Protein AF-A0A347U7N9-F1 (afdb_monomer)

pLDDT: mean 75.61, std 19.51, range [36.72, 96.56]

InterPro domains:
  IPR010744 Bacteriophage CI repressor, N-terminal [PF07022] (9-44)
  IPR010982 Lambda repressor-like, DNA-binding domain superfamily [G3DSA:1.10.260.40] (3-57)

Foldseek 3Di:
DDLVLVVLVVLQCVVVVHDDLCVSCVVLVHDSVVSVVCRVVSVPVVSLVSCVVVVNNCVSPPPPPPPDDPPPPPPPPDDDDDPDDPVNVVVVVVVVVVVVVVVVVVVVPDDPVVSVVVVVVCVVCVVVVNCVVVVVVVVVVVVPD

Organism: NCBI:txid913109

Sequence (145 aa):
MQNEAIFLIEKLLNYYNLTSLQKLAEKLNIKQSSLSSWKSRNSVNAIKKKCRELGIYDEIFVIND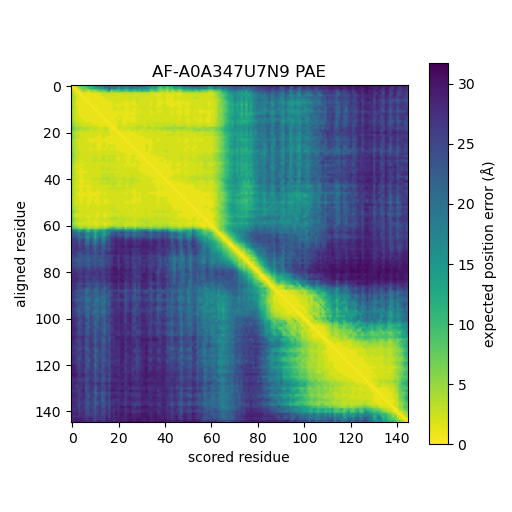FTSSPEYNYDYDYDLESPPSIYDEAQKKLVKQITKRRTIEEILKMDETIVISFVQVYKKLEEENNLIKLYEALGKLKYNS

Solvent-accessible surface area (backbone atoms only — not comparable to full-atom values): 8799 Å² total; per-residue (Å²): 132,86,58,58,26,50,56,53,51,51,51,50,26,59,75,71,73,47,94,47,65,60,61,47,17,60,74,70,73,49,56,50,68,54,56,54,49,29,45,76,65,44,36,46,67,63,52,53,52,51,28,51,79,69,71,44,37,54,73,75,70,53,70,76,54,86,83,54,77,90,69,82,79,81,82,71,86,87,84,74,98,64,79,85,49,78,62,56,60,52,48,53,55,48,50,56,50,51,53,55,50,51,57,50,56,57,58,71,71,48,61,66,68,60,53,53,54,49,52,53,54,50,52,55,27,55,78,67,74,42,53,66,61,54,53,55,56,56,56,55,62,73,72,78,115

Secondary structure (DSSP, 8-state):
---HHHHHHHHHHHHTT-S-HHHHHHHTTS-HHHHHHHHHTT-HHHHHHHHHHTT-HHHHHTTT-SSS-----------------HHHHHHHHHHHHHHHHHHHHHHHTS-HHHHHHHHHHHHHHHHTT-HHHHHHHHHHHTT--

Structure (mmCIF, N/CA/C/O backbone):
data_AF-A0A347U7N9-F1
#
_entry.id   AF-A0A347U7N9-F1
#
loop_
_atom_site.group_PDB
_atom_site.id
_atom_site.type_symbol
_atom_site.label_atom_id
_atom_site.label_alt_id
_atom_site.label_comp_id
_atom_site.label_asym_id
_atom_site.label_entity_id
_atom_site.label_seq_id
_atom_site.pdbx_PDB_ins_code
_atom_site.Cartn_x
_atom_site.Cartn_y
_atom_site.Cartn_z
_atom_site.occupancy
_atom_site.B_iso_or_equiv
_atom_site.auth_seq_id
_atom_site.auth_comp_id
_atom_site.auth_asym_id
_atom_site.auth_atom_id
_atom_site.pdbx_PDB_model_num
ATOM 1 N N . MET A 1 1 ? 23.756 -1.451 5.488 1.00 50.47 1 MET A N 1
ATOM 2 C CA . MET A 1 1 ? 22.683 -0.615 4.908 1.00 50.47 1 MET A CA 1
ATOM 3 C C . MET A 1 1 ? 21.859 -1.482 3.979 1.00 50.47 1 MET A C 1
ATOM 5 O O . MET A 1 1 ? 22.433 -2.076 3.074 1.00 50.47 1 MET A O 1
ATOM 9 N N . GLN A 1 2 ? 20.558 -1.614 4.230 1.00 60.34 2 GLN A N 1
ATOM 10 C CA . GLN A 1 2 ? 19.643 -2.254 3.283 1.00 60.34 2 GLN A CA 1
ATOM 11 C C . GLN A 1 2 ? 19.538 -1.372 2.033 1.00 60.34 2 GLN A C 1
ATOM 13 O O . GLN A 1 2 ? 19.414 -0.156 2.138 1.00 60.34 2 GLN A O 1
ATOM 18 N N . ASN A 1 3 ? 19.655 -1.977 0.853 1.00 85.44 3 ASN A N 1
ATOM 19 C CA . ASN A 1 3 ? 19.540 -1.267 -0.415 1.00 85.44 3 ASN A CA 1
ATOM 20 C C . ASN A 1 3 ? 18.056 -1.180 -0.790 1.00 85.44 3 ASN A C 1
ATOM 22 O O . ASN A 1 3 ? 17.493 -2.104 -1.378 1.00 85.44 3 ASN A O 1
ATOM 26 N N . GLU A 1 4 ? 17.425 -0.085 -0.380 1.00 89.69 4 GLU A N 1
ATOM 27 C CA . GLU A 1 4 ? 16.000 0.191 -0.564 1.00 89.69 4 GLU A CA 1
ATOM 28 C C . GLU A 1 4 ? 15.578 0.152 -2.040 1.00 89.69 4 GLU A C 1
ATOM 30 O O . GLU A 1 4 ? 14.500 -0.340 -2.368 1.00 89.69 4 GLU A O 1
ATOM 35 N N . ALA A 1 5 ? 16.453 0.557 -2.963 1.00 91.56 5 ALA A N 1
ATOM 36 C CA . ALA A 1 5 ? 16.180 0.461 -4.392 1.00 91.56 5 ALA A CA 1
ATOM 37 C C . ALA A 1 5 ? 15.955 -0.989 -4.857 1.00 91.56 5 ALA A C 1
ATOM 39 O O . ALA A 1 5 ? 15.150 -1.208 -5.760 1.00 91.56 5 ALA A O 1
ATOM 40 N N . ILE A 1 6 ? 16.613 -1.986 -4.244 1.00 93.00 6 ILE A N 1
ATOM 41 C CA . ILE A 1 6 ? 16.351 -3.409 -4.537 1.00 93.00 6 ILE A CA 1
ATOM 42 C C . ILE A 1 6 ? 14.912 -3.756 -4.175 1.00 93.00 6 ILE A C 1
ATOM 44 O O . ILE A 1 6 ? 14.182 -4.278 -5.015 1.00 93.00 6 ILE A O 1
ATOM 48 N N . PHE A 1 7 ? 14.504 -3.405 -2.956 1.00 91.44 7 PHE A N 1
ATOM 49 C CA . PHE A 1 7 ? 13.162 -3.671 -2.451 1.00 91.44 7 PHE A CA 1
ATOM 50 C C . PHE A 1 7 ? 12.086 -2.998 -3.314 1.00 91.44 7 PHE A C 1
ATOM 52 O O . PHE A 1 7 ? 11.094 -3.622 -3.686 1.00 91.44 7 PHE A O 1
ATOM 59 N N . LEU A 1 8 ? 12.297 -1.740 -3.707 1.00 93.25 8 LEU A N 1
ATOM 60 C CA . LEU A 1 8 ? 11.357 -1.022 -4.569 1.00 93.25 8 LEU A CA 1
ATOM 61 C C . LEU A 1 8 ? 11.266 -1.628 -5.975 1.00 93.25 8 LEU A C 1
ATOM 63 O O . LEU A 1 8 ? 10.180 -1.692 -6.550 1.00 93.25 8 LEU A O 1
ATOM 67 N N . ILE A 1 9 ? 12.381 -2.112 -6.527 1.00 93.81 9 ILE A N 1
ATOM 68 C CA . ILE A 1 9 ? 12.387 -2.823 -7.810 1.00 93.81 9 ILE A CA 1
ATOM 69 C C . ILE A 1 9 ? 11.630 -4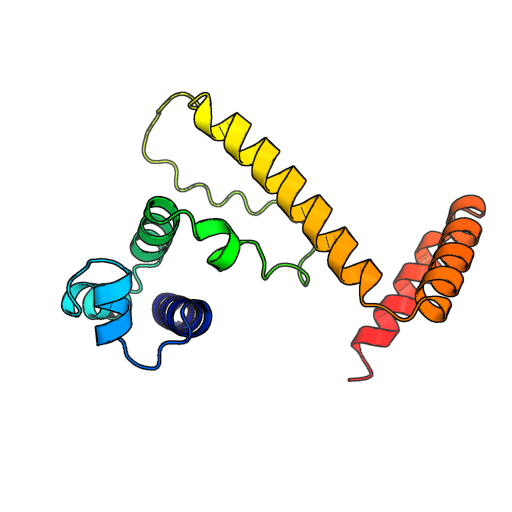.156 -7.703 1.00 93.81 9 ILE A C 1
ATOM 71 O O . ILE A 1 9 ? 10.860 -4.484 -8.603 1.00 93.81 9 ILE A O 1
ATOM 75 N N . GLU A 1 10 ? 11.791 -4.906 -6.612 1.00 92.00 10 GLU A N 1
ATOM 76 C CA . GLU A 1 10 ? 11.020 -6.132 -6.349 1.00 92.00 10 GLU A CA 1
ATOM 77 C C . GLU A 1 10 ? 9.524 -5.840 -6.198 1.00 92.00 10 GLU A C 1
ATOM 79 O O . GLU A 1 10 ? 8.687 -6.531 -6.778 1.00 92.00 10 GLU A O 1
ATOM 84 N N . LYS A 1 11 ? 9.173 -4.755 -5.502 1.00 91.44 11 LYS A N 1
ATOM 85 C CA . LYS A 1 11 ? 7.789 -4.290 -5.382 1.00 91.44 11 LYS A CA 1
ATOM 86 C C . LYS A 1 11 ? 7.175 -3.961 -6.745 1.00 91.44 11 LYS A C 1
ATOM 88 O O . LYS A 1 11 ? 6.036 -4.338 -7.008 1.00 91.44 11 LYS A O 1
ATOM 93 N N . LEU A 1 12 ? 7.937 -3.321 -7.633 1.00 93.75 12 LEU A N 1
ATOM 94 C CA . LEU A 1 12 ? 7.516 -3.038 -9.008 1.00 93.75 12 LEU A CA 1
ATOM 95 C C . LEU A 1 12 ? 7.369 -4.303 -9.862 1.00 93.75 12 LEU A C 1
ATOM 97 O O . LEU A 1 12 ? 6.426 -4.399 -10.646 1.00 93.75 12 LEU A O 1
ATOM 101 N N . LEU A 1 13 ? 8.273 -5.277 -9.710 1.00 91.06 13 LEU A N 1
ATOM 102 C CA . LEU A 1 13 ? 8.146 -6.586 -10.357 1.00 91.06 13 LEU A CA 1
ATOM 103 C C . LEU A 1 13 ? 6.840 -7.266 -9.941 1.00 91.06 13 LEU A C 1
ATOM 105 O O . LEU A 1 13 ? 6.080 -7.687 -10.808 1.00 91.06 13 LEU A O 1
ATOM 109 N N . ASN A 1 14 ? 6.539 -7.289 -8.643 1.00 90.31 14 ASN A N 1
ATOM 110 C CA . ASN A 1 14 ?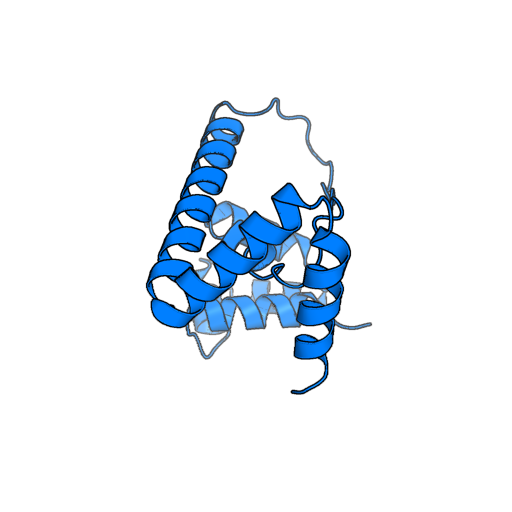 5.306 -7.874 -8.120 1.00 90.31 14 ASN A CA 1
ATOM 111 C C . ASN A 1 14 ? 4.058 -7.121 -8.601 1.00 90.31 14 ASN A C 1
ATOM 113 O O . ASN A 1 14 ? 3.105 -7.751 -9.050 1.00 90.31 14 ASN A O 1
ATOM 117 N N . TYR A 1 15 ? 4.075 -5.783 -8.578 1.00 90.81 15 TYR A N 1
ATOM 118 C CA . TYR A 1 15 ? 2.960 -4.951 -9.044 1.00 90.81 15 TYR A CA 1
ATOM 119 C C . TYR A 1 15 ? 2.581 -5.239 -10.504 1.00 90.81 15 TYR A C 1
ATOM 121 O O . TYR A 1 15 ? 1.403 -5.347 -10.837 1.00 90.81 15 TYR A O 1
ATOM 129 N N . TYR A 1 16 ? 3.577 -5.411 -11.376 1.00 89.69 16 TYR A N 1
ATOM 130 C CA . TYR A 1 16 ? 3.352 -5.749 -12.783 1.00 89.69 16 TYR A CA 1
ATOM 131 C C . TYR A 1 16 ? 3.297 -7.258 -13.065 1.00 89.69 16 TYR A C 1
ATOM 133 O O . TYR A 1 16 ? 3.157 -7.648 -14.226 1.00 89.69 16 TYR A O 1
ATOM 141 N N . ASN A 1 17 ? 3.411 -8.096 -12.033 1.00 90.69 17 ASN A N 1
ATOM 142 C CA . ASN A 1 17 ? 3.482 -9.553 -12.125 1.00 90.69 17 ASN A CA 1
ATOM 143 C C . ASN A 1 17 ? 4.582 -10.049 -13.091 1.00 90.69 17 ASN A C 1
ATOM 145 O O . ASN A 1 17 ? 4.367 -10.899 -13.958 1.00 90.69 17 ASN A O 1
ATOM 149 N N . LEU A 1 18 ? 5.774 -9.458 -12.979 1.00 91.62 18 LEU A N 1
ATOM 150 C CA . LEU A 1 18 ? 6.930 -9.713 -13.832 1.00 91.62 18 LEU A CA 1
ATOM 151 C C . LEU A 1 18 ? 8.008 -10.492 -13.080 1.00 91.62 18 LEU A C 1
ATOM 153 O O . LEU A 1 18 ? 8.298 -10.232 -11.920 1.00 91.62 18 LEU A O 1
ATOM 157 N N . THR A 1 19 ? 8.687 -11.388 -13.790 1.00 90.12 19 THR A N 1
ATOM 158 C CA . THR A 1 19 ? 9.750 -12.236 -13.226 1.00 90.12 19 THR A CA 1
ATOM 159 C C . THR A 1 19 ? 11.164 -11.801 -13.619 1.00 90.12 19 THR A C 1
ATOM 161 O O . THR A 1 19 ? 12.134 -12.447 -13.236 1.00 90.12 19 THR A O 1
ATOM 164 N N . SER A 1 20 ? 11.320 -10.728 -14.406 1.00 93.12 20 SER A N 1
ATOM 165 C CA . SER A 1 20 ? 12.638 -10.297 -14.894 1.00 93.12 20 SER A CA 1
ATOM 166 C C . SER A 1 20 ? 12.780 -8.781 -15.003 1.00 93.12 20 SER A C 1
ATOM 168 O O . SER A 1 20 ? 11.845 -8.074 -15.387 1.00 93.12 20 SER A O 1
ATOM 170 N N . LEU A 1 21 ? 13.996 -8.292 -14.738 1.00 91.94 21 LEU A N 1
ATOM 171 C CA . LEU A 1 21 ? 14.348 -6.872 -14.853 1.00 91.94 21 LEU A CA 1
ATOM 172 C C . LEU A 1 21 ? 14.266 -6.346 -16.286 1.00 91.94 21 LEU A C 1
ATOM 174 O O . LEU A 1 21 ? 14.007 -5.164 -16.478 1.00 91.94 21 LEU A O 1
ATOM 178 N N . GLN A 1 22 ? 14.475 -7.201 -17.286 1.00 94.81 22 GLN A N 1
ATOM 179 C CA . GLN A 1 22 ? 14.339 -6.807 -18.685 1.00 94.81 22 GLN A CA 1
ATOM 180 C C . GLN A 1 22 ? 12.894 -6.406 -18.997 1.00 94.81 22 GLN A C 1
ATOM 182 O O . GLN A 1 22 ? 12.656 -5.288 -19.446 1.00 94.81 22 GLN A O 1
ATOM 187 N N . LYS A 1 23 ? 11.926 -7.266 -18.652 1.00 95.00 23 LYS A N 1
ATOM 188 C CA . LYS A 1 23 ? 10.499 -6.961 -18.826 1.00 95.00 23 LYS A CA 1
ATOM 189 C C . LYS A 1 23 ? 10.073 -5.735 -18.021 1.00 95.00 23 LYS A C 1
ATOM 191 O O . LYS A 1 23 ? 9.239 -4.961 -18.477 1.00 95.00 23 LYS A O 1
ATOM 196 N N . LEU A 1 24 ? 10.649 -5.537 -16.832 1.00 96.56 24 LEU A N 1
ATOM 197 C CA . LEU A 1 24 ? 10.382 -4.331 -16.050 1.00 96.56 24 LEU A CA 1
ATOM 198 C C . LEU A 1 24 ? 10.920 -3.078 -16.750 1.00 96.56 24 LEU A C 1
ATOM 200 O O . LEU A 1 24 ? 10.214 -2.081 -16.823 1.00 96.56 24 LEU A O 1
ATOM 204 N N . ALA A 1 25 ? 12.137 -3.120 -17.292 1.00 96.38 25 ALA A N 1
ATOM 205 C CA . ALA A 1 25 ? 12.709 -1.997 -18.031 1.00 96.38 25 ALA A CA 1
ATOM 206 C C . ALA A 1 25 ? 11.851 -1.630 -19.252 1.00 96.38 25 ALA A C 1
ATOM 208 O O . ALA A 1 25 ? 11.560 -0.453 -19.459 1.00 96.38 25 ALA A O 1
ATOM 209 N N . GLU A 1 26 ? 11.374 -2.634 -19.993 1.00 95.56 26 GLU A N 1
ATOM 210 C CA . GLU A 1 26 ? 10.424 -2.459 -21.097 1.00 95.56 26 GLU A CA 1
ATOM 211 C C . GLU A 1 26 ? 9.118 -1.814 -20.610 1.00 95.56 26 GLU A C 1
ATOM 213 O O . GLU A 1 26 ? 8.671 -0.819 -21.177 1.00 95.56 26 GLU A O 1
ATOM 218 N N . LYS A 1 27 ? 8.543 -2.315 -19.506 1.00 95.06 27 LYS A N 1
ATOM 219 C CA . LYS A 1 27 ? 7.302 -1.782 -18.924 1.00 95.06 27 LYS A CA 1
ATOM 220 C C . LYS A 1 27 ? 7.438 -0.331 -18.456 1.00 95.06 27 LYS A C 1
ATOM 222 O O . LYS A 1 27 ? 6.502 0.447 -18.608 1.00 95.06 27 LYS A O 1
ATOM 227 N N . LEU A 1 28 ? 8.596 0.030 -17.906 1.00 94.94 28 LEU A N 1
ATOM 228 C CA . LEU A 1 28 ? 8.917 1.391 -17.470 1.00 94.94 28 LEU A CA 1
ATOM 229 C C . LEU A 1 28 ? 9.404 2.287 -18.623 1.00 94.94 28 LEU A C 1
ATOM 231 O O . LEU A 1 28 ? 9.656 3.470 -18.396 1.00 94.94 28 LEU A O 1
ATOM 235 N N . ASN A 1 29 ? 9.546 1.750 -19.838 1.00 95.69 29 ASN A N 1
ATOM 236 C CA . ASN A 1 29 ? 10.116 2.430 -21.000 1.00 95.69 29 ASN A CA 1
ATOM 237 C C . ASN A 1 29 ? 11.500 3.056 -20.716 1.00 95.69 29 ASN A C 1
ATOM 239 O O . ASN A 1 29 ? 11.741 4.241 -20.953 1.00 95.69 29 ASN A O 1
ATOM 243 N N . ILE A 1 30 ? 12.407 2.262 -20.144 1.00 95.44 30 ILE A N 1
ATOM 244 C CA . ILE A 1 30 ? 13.801 2.633 -19.855 1.00 95.44 30 ILE A CA 1
ATOM 245 C C . ILE A 1 30 ? 14.755 1.518 -20.288 1.00 95.44 30 ILE A C 1
ATOM 247 O O . ILE A 1 30 ? 14.354 0.393 -20.570 1.00 95.44 30 ILE A O 1
ATOM 251 N N . LYS A 1 31 ? 16.059 1.806 -20.301 1.00 96.06 31 LYS A N 1
ATOM 252 C CA . LYS A 1 31 ? 17.080 0.777 -20.537 1.00 96.06 31 LYS A CA 1
ATOM 253 C C . LYS A 1 31 ? 17.261 -0.081 -19.283 1.00 96.06 31 LYS A C 1
ATOM 255 O O . LYS A 1 31 ? 17.277 0.441 -18.171 1.00 96.06 31 LYS A O 1
ATOM 260 N N . GLN A 1 32 ? 17.512 -1.382 -19.447 1.00 95.38 32 GLN A N 1
ATOM 261 C CA . GLN A 1 32 ? 17.836 -2.274 -18.320 1.00 95.38 32 GLN A CA 1
ATOM 262 C C . GLN A 1 32 ? 19.064 -1.784 -17.531 1.00 95.38 32 GLN A C 1
ATOM 264 O O . GLN A 1 32 ? 19.103 -1.892 -16.307 1.00 95.38 32 GLN A O 1
ATOM 269 N N . SER A 1 33 ? 20.040 -1.174 -18.211 1.00 94.81 33 SER A N 1
ATOM 270 C CA . SER A 1 33 ? 21.204 -0.560 -17.565 1.00 94.81 33 SER A CA 1
ATOM 271 C C . SER A 1 33 ? 20.831 0.569 -16.597 1.00 94.81 33 SER A C 1
ATOM 273 O O . SER A 1 33 ? 21.522 0.754 -15.596 1.00 94.81 33 SER A O 1
ATOM 275 N N . SER A 1 34 ? 19.720 1.278 -16.830 1.00 95.38 34 SER A N 1
ATOM 276 C CA . SER A 1 34 ? 19.186 2.274 -15.897 1.00 95.38 34 SER A CA 1
ATOM 277 C C . SER A 1 34 ? 18.706 1.621 -14.599 1.00 95.38 34 SER A C 1
ATOM 279 O O . SER A 1 34 ? 19.084 2.091 -13.530 1.00 95.38 34 SER A O 1
ATOM 281 N N . LEU A 1 35 ? 17.978 0.496 -14.671 1.00 93.88 35 LEU A N 1
ATOM 282 C CA . LEU A 1 35 ? 17.588 -0.276 -13.478 1.00 93.88 35 LEU A CA 1
ATOM 283 C C . LEU A 1 35 ? 18.810 -0.781 -12.707 1.00 93.88 35 LEU A C 1
ATOM 285 O O . LEU A 1 35 ? 18.865 -0.643 -11.486 1.00 93.88 35 LEU A O 1
ATOM 289 N N . SER A 1 36 ? 19.815 -1.316 -13.407 1.00 93.25 36 SER A N 1
ATOM 290 C CA . SER A 1 36 ? 21.064 -1.752 -12.771 1.00 93.25 36 SER A CA 1
ATOM 291 C C . SER A 1 36 ? 21.789 -0.596 -12.078 1.00 93.25 36 SER A C 1
ATOM 293 O O . SER A 1 36 ? 22.309 -0.777 -10.979 1.00 93.25 36 SER A O 1
ATOM 295 N N . SER A 1 37 ? 21.785 0.599 -12.678 1.00 95.06 37 SER A N 1
ATOM 296 C CA . SER A 1 37 ? 22.368 1.799 -12.071 1.00 95.06 37 SER A CA 1
ATOM 297 C C . SER A 1 37 ? 21.584 2.280 -10.851 1.00 95.06 37 SER A C 1
ATOM 299 O O . SER A 1 37 ? 22.199 2.692 -9.871 1.00 95.06 37 SER A O 1
ATOM 301 N N . TRP A 1 38 ? 20.248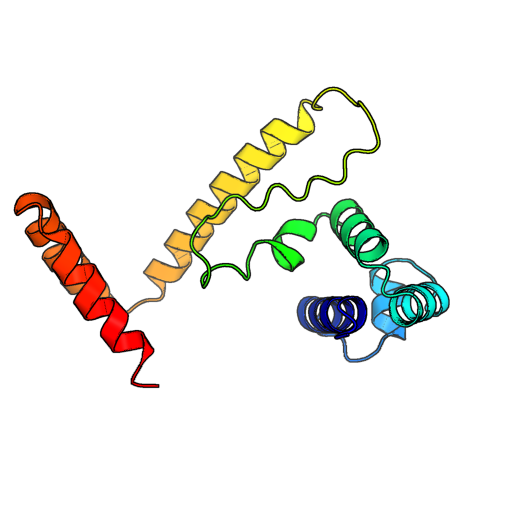 2.250 -10.883 1.00 95.81 38 TRP A N 1
ATOM 302 C CA . TRP A 1 38 ? 19.438 2.614 -9.716 1.00 95.81 38 TRP A CA 1
ATOM 303 C C . TRP A 1 38 ? 19.670 1.644 -8.564 1.00 95.81 38 TRP A C 1
ATOM 305 O O . TRP A 1 38 ? 19.814 2.073 -7.423 1.00 95.81 38 TRP A O 1
ATOM 315 N N . LYS A 1 39 ? 19.793 0.350 -8.879 1.00 92.81 39 LYS A N 1
ATOM 316 C CA . LYS A 1 39 ? 20.112 -0.695 -7.910 1.00 92.81 39 LYS A CA 1
ATOM 317 C C . LYS A 1 39 ? 21.488 -0.477 -7.280 1.00 92.81 39 LYS A C 1
ATOM 319 O O . LYS A 1 39 ? 21.605 -0.482 -6.062 1.00 92.81 39 LYS A O 1
ATOM 324 N N . SER A 1 40 ? 22.534 -0.264 -8.080 1.00 92.06 40 SER A N 1
ATOM 325 C CA . SER A 1 40 ? 23.901 -0.123 -7.556 1.00 92.06 40 SER A CA 1
ATOM 326 C C . SER A 1 40 ? 24.108 1.157 -6.746 1.00 92.06 40 SER A C 1
ATOM 328 O O . SER A 1 40 ? 24.870 1.147 -5.784 1.00 92.06 40 SER A O 1
ATOM 330 N N . ARG A 1 41 ? 23.408 2.240 -7.102 1.00 93.31 41 ARG A N 1
ATOM 331 C CA . ARG A 1 41 ? 23.514 3.553 -6.443 1.00 93.31 41 ARG A CA 1
ATOM 332 C C . ARG A 1 41 ? 22.437 3.810 -5.389 1.00 93.31 41 ARG A C 1
ATOM 334 O O . ARG A 1 41 ? 22.347 4.931 -4.903 1.00 93.31 41 ARG A O 1
ATOM 341 N N . ASN A 1 42 ? 21.596 2.820 -5.084 1.00 91.69 42 ASN A N 1
ATOM 342 C CA . ASN A 1 42 ? 20.429 2.970 -4.212 1.00 91.69 42 ASN A CA 1
ATOM 343 C C . ASN A 1 42 ? 19.564 4.205 -4.572 1.00 91.69 42 ASN A C 1
ATOM 345 O O . ASN A 1 42 ? 19.187 4.995 -3.712 1.00 91.69 42 ASN A O 1
ATOM 349 N N . SER A 1 43 ? 19.299 4.427 -5.866 1.00 92.56 43 SER A N 1
ATOM 350 C CA . SER A 1 43 ? 18.634 5.640 -6.374 1.00 92.56 43 SER A CA 1
ATOM 351 C C . SER A 1 43 ? 17.116 5.615 -6.172 1.00 92.56 43 SER A C 1
ATOM 353 O O . SER A 1 43 ? 16.348 5.586 -7.135 1.00 92.56 43 SER A O 1
ATOM 355 N N . VAL A 1 44 ? 16.678 5.660 -4.915 1.00 91.00 44 VAL A N 1
ATOM 356 C CA . VAL A 1 44 ? 15.261 5.664 -4.516 1.00 91.00 44 VAL A CA 1
ATOM 357 C C . VAL A 1 44 ? 14.482 6.791 -5.202 1.00 91.00 44 VAL A C 1
ATOM 359 O O . VAL A 1 44 ? 13.416 6.546 -5.767 1.00 91.00 44 VAL A O 1
ATOM 362 N N . ASN A 1 45 ? 15.041 8.003 -5.258 1.00 90.12 45 ASN A N 1
ATOM 363 C CA . ASN A 1 45 ? 14.362 9.159 -5.858 1.00 90.12 45 ASN A CA 1
ATOM 364 C C . ASN A 1 45 ? 14.120 8.989 -7.364 1.00 90.12 45 ASN A C 1
ATOM 366 O O . ASN A 1 45 ? 13.077 9.401 -7.872 1.00 90.12 45 ASN A O 1
ATOM 370 N N . ALA A 1 46 ? 15.023 8.312 -8.081 1.00 92.56 46 ALA A N 1
ATOM 371 C CA . ALA A 1 46 ? 14.822 8.014 -9.498 1.00 92.56 46 ALA A CA 1
ATOM 372 C C . ALA A 1 46 ? 13.644 7.048 -9.711 1.00 92.56 46 ALA A C 1
ATOM 374 O O . ALA A 1 46 ? 12.848 7.238 -10.632 1.00 92.56 46 ALA A O 1
ATOM 375 N N . ILE A 1 47 ? 13.492 6.061 -8.821 1.00 94.44 47 ILE A N 1
ATOM 376 C CA . ILE A 1 47 ? 12.366 5.122 -8.838 1.00 94.44 47 ILE A CA 1
ATOM 377 C C . ILE A 1 47 ? 11.062 5.852 -8.493 1.00 94.44 47 ILE A C 1
ATOM 379 O O . ILE A 1 47 ? 10.102 5.768 -9.256 1.00 94.44 47 ILE A O 1
ATOM 383 N N . LYS A 1 48 ? 11.042 6.632 -7.401 1.00 91.75 48 LYS A N 1
ATOM 384 C CA . LYS A 1 48 ? 9.894 7.461 -6.990 1.00 91.75 48 LYS A CA 1
ATOM 385 C C . LYS A 1 48 ? 9.423 8.361 -8.138 1.00 91.75 48 LYS A C 1
ATOM 387 O O . LYS A 1 48 ? 8.239 8.357 -8.475 1.00 91.75 48 LYS A O 1
ATOM 392 N N . LYS A 1 49 ? 10.347 9.083 -8.781 1.00 91.44 49 LYS A N 1
ATOM 393 C CA . LYS A 1 49 ? 10.052 9.940 -9.938 1.00 91.44 49 LYS A CA 1
ATOM 394 C C . LYS A 1 49 ? 9.440 9.139 -11.084 1.00 91.44 49 LYS A C 1
ATOM 396 O O . LYS A 1 49 ? 8.413 9.545 -11.620 1.00 91.44 49 LYS A O 1
ATOM 401 N N . LYS A 1 50 ? 10.009 7.974 -11.412 1.00 92.75 50 LYS A N 1
ATOM 402 C CA . LYS A 1 50 ? 9.475 7.140 -12.491 1.00 92.75 50 LYS A CA 1
ATOM 403 C C . LYS A 1 50 ? 8.063 6.632 -12.197 1.00 92.75 50 LYS A C 1
ATOM 405 O O . LYS A 1 50 ? 7.220 6.630 -13.088 1.00 92.75 50 LYS A O 1
ATOM 410 N N . CYS A 1 51 ? 7.778 6.260 -10.951 1.00 91.69 51 CYS A N 1
ATOM 411 C CA . CYS A 1 51 ? 6.431 5.873 -10.533 1.00 91.69 51 CYS A CA 1
ATOM 412 C C . CYS A 1 51 ? 5.429 7.033 -10.638 1.00 91.69 51 CYS A C 1
ATOM 414 O O . CYS A 1 51 ? 4.290 6.799 -11.034 1.00 91.69 51 CYS A O 1
ATOM 416 N N . ARG A 1 52 ? 5.845 8.277 -10.347 1.00 89.12 52 ARG A N 1
ATOM 417 C CA . ARG A 1 52 ? 5.005 9.477 -10.541 1.00 89.12 52 ARG A CA 1
ATOM 418 C C . ARG A 1 52 ? 4.700 9.729 -12.015 1.00 89.12 52 ARG A C 1
ATOM 420 O O . ARG A 1 52 ? 3.545 9.946 -12.353 1.00 89.12 52 ARG A O 1
ATOM 427 N N . GLU A 1 53 ? 5.706 9.640 -12.888 1.00 87.81 53 GLU A N 1
ATOM 428 C CA . GLU A 1 53 ? 5.527 9.779 -14.346 1.00 87.81 53 GLU A CA 1
ATOM 429 C C . GLU A 1 53 ? 4.519 8.768 -14.909 1.00 87.81 53 GLU A C 1
ATOM 431 O O . GLU A 1 53 ? 3.785 9.073 -15.845 1.00 87.81 53 GLU A O 1
ATOM 436 N N . LEU A 1 54 ? 4.489 7.564 -14.338 1.00 85.75 54 LEU A N 1
ATOM 437 C CA . LEU A 1 54 ? 3.599 6.481 -14.750 1.00 85.75 54 LEU A CA 1
ATOM 438 C C . LEU A 1 54 ? 2.239 6.499 -14.035 1.00 85.75 54 LEU A C 1
ATOM 440 O O . LEU A 1 54 ? 1.396 5.662 -14.343 1.00 85.75 54 LEU A O 1
ATOM 444 N N . GLY A 1 55 ? 2.026 7.416 -13.086 1.00 85.81 55 GLY A N 1
ATOM 445 C CA . GLY A 1 55 ? 0.787 7.501 -12.311 1.00 85.81 55 GLY A CA 1
ATOM 446 C C . GLY A 1 55 ? 0.552 6.324 -11.359 1.00 85.81 55 GLY A C 1
ATOM 447 O O . GLY A 1 55 ? -0.594 6.067 -11.024 1.00 85.81 55 GLY A O 1
ATOM 448 N N . ILE A 1 56 ? 1.609 5.614 -10.942 1.00 85.88 56 ILE A N 1
ATOM 449 C CA . ILE A 1 56 ? 1.533 4.439 -10.047 1.00 85.88 56 ILE A CA 1
ATOM 450 C C . ILE A 1 56 ? 2.171 4.686 -8.670 1.00 85.88 56 ILE A C 1
ATOM 452 O O . ILE A 1 56 ? 2.523 3.752 -7.947 1.00 85.88 56 ILE A O 1
ATOM 456 N N . TYR A 1 57 ? 2.471 5.945 -8.342 1.00 86.81 57 TYR A N 1
ATOM 457 C CA . TYR A 1 57 ? 3.208 6.275 -7.122 1.00 86.81 57 TYR A CA 1
ATOM 458 C C . TYR A 1 57 ? 2.454 5.818 -5.873 1.00 86.81 57 TYR A C 1
ATOM 460 O O . TYR A 1 57 ? 3.040 5.172 -5.008 1.00 86.81 57 TYR A O 1
ATOM 468 N N . ASP A 1 58 ? 1.156 6.083 -5.794 1.00 81.88 58 ASP A N 1
ATOM 469 C CA . ASP A 1 58 ? 0.383 5.773 -4.595 1.00 81.88 58 ASP A CA 1
ATOM 470 C C . ASP A 1 58 ? 0.234 4.256 -4.403 1.00 81.88 58 ASP A C 1
ATOM 472 O O . ASP A 1 58 ? 0.368 3.747 -3.291 1.00 81.88 58 ASP A O 1
ATOM 476 N N . GLU A 1 59 ? 0.082 3.492 -5.480 1.00 81.44 59 GLU A N 1
ATOM 477 C CA . GLU A 1 59 ? 0.030 2.030 -5.460 1.00 81.44 59 GLU A CA 1
ATOM 478 C C . GLU A 1 59 ? 1.321 1.408 -4.933 1.00 81.44 59 GLU A C 1
ATOM 480 O O . GLU A 1 59 ? 1.292 0.396 -4.230 1.00 81.44 59 GLU A O 1
ATOM 485 N N . ILE A 1 60 ? 2.457 2.021 -5.258 1.00 84.69 60 ILE A N 1
ATOM 486 C CA . ILE A 1 60 ? 3.770 1.528 -4.856 1.00 84.69 60 ILE A CA 1
ATOM 487 C C . ILE A 1 60 ? 4.189 2.068 -3.490 1.00 84.69 60 ILE A C 1
ATOM 489 O O . ILE A 1 60 ? 4.922 1.377 -2.793 1.00 84.69 60 ILE A O 1
ATOM 493 N N . PHE A 1 61 ? 3.750 3.249 -3.062 1.00 81.44 61 PHE A N 1
ATOM 494 C CA . PHE A 1 61 ? 4.297 3.902 -1.864 1.00 81.44 61 PHE A CA 1
ATOM 495 C C . PHE A 1 61 ? 3.271 4.213 -0.771 1.00 81.44 61 PHE A C 1
ATOM 497 O O . PHE A 1 61 ? 3.675 4.363 0.372 1.00 81.44 61 PHE A O 1
ATOM 504 N N . VAL A 1 62 ? 1.974 4.264 -1.076 1.00 71.56 62 VAL A N 1
ATOM 505 C CA . VAL A 1 62 ? 0.923 4.685 -0.129 1.00 71.56 62 VAL A CA 1
ATOM 506 C C . VAL A 1 62 ? 0.007 3.521 0.264 1.00 71.56 62 VAL A C 1
ATOM 508 O O . VAL A 1 62 ? -0.389 3.402 1.418 1.00 71.56 62 VAL A O 1
ATOM 511 N N . ILE A 1 63 ? -0.301 2.608 -0.663 1.00 57.50 63 ILE A N 1
ATOM 512 C CA . ILE A 1 63 ? -1.306 1.546 -0.443 1.00 57.50 63 ILE A CA 1
ATOM 513 C C . ILE A 1 63 ? -0.837 0.442 0.534 1.00 57.50 63 ILE A C 1
ATOM 515 O O . ILE A 1 63 ? -1.662 -0.323 1.028 1.00 57.50 63 ILE A O 1
ATOM 519 N N . ASN A 1 64 ? 0.450 0.391 0.896 1.00 47.62 64 ASN A N 1
ATOM 520 C CA . ASN A 1 64 ? 0.970 -0.605 1.847 1.00 47.62 64 ASN A CA 1
ATOM 521 C C . ASN A 1 64 ? 1.025 -0.143 3.314 1.00 47.62 64 ASN A C 1
ATOM 523 O O . ASN A 1 64 ? 1.311 -0.973 4.174 1.00 47.62 64 ASN A O 1
ATOM 527 N N . ASP A 1 65 ? 0.705 1.114 3.627 1.00 46.41 65 ASP A N 1
ATOM 528 C CA . ASP A 1 65 ? 0.785 1.651 4.996 1.00 46.41 65 ASP A CA 1
ATOM 529 C C . ASP A 1 65 ? -0.512 1.450 5.804 1.00 46.41 65 ASP A C 1
ATOM 531 O O . ASP A 1 65 ? -0.943 2.313 6.561 1.00 46.41 65 ASP A O 1
ATOM 535 N N . PHE A 1 66 ? -1.142 0.274 5.713 1.00 44.22 66 PHE A N 1
ATOM 536 C CA . PHE A 1 66 ? -2.199 -0.104 6.668 1.00 44.22 66 PHE A CA 1
ATOM 537 C C . PHE A 1 66 ? -1.646 -0.541 8.041 1.00 44.22 66 PHE A C 1
ATOM 539 O O . PHE A 1 66 ? -2.421 -0.817 8.957 1.00 44.22 66 PHE A O 1
ATOM 546 N N . THR A 1 67 ? -0.320 -0.598 8.221 1.00 39.47 67 THR A N 1
ATOM 547 C CA . THR A 1 67 ? 0.314 -0.993 9.494 1.00 39.47 67 THR A CA 1
ATOM 548 C C . THR A 1 67 ? 0.948 0.144 10.282 1.00 39.47 67 THR A C 1
ATOM 550 O O . THR A 1 67 ? 1.321 -0.081 11.432 1.00 39.47 67 THR A O 1
ATOM 553 N N . SER A 1 68 ? 1.010 1.352 9.731 1.00 39.12 68 SER A N 1
ATOM 554 C CA . SER A 1 68 ? 1.542 2.515 10.433 1.00 39.12 68 SER A CA 1
ATOM 555 C C . SER A 1 68 ? 0.438 3.555 10.520 1.00 39.12 68 SER A C 1
ATOM 557 O O . SER A 1 68 ? -0.138 3.954 9.513 1.00 39.12 68 SER A O 1
ATOM 559 N N . SER A 1 69 ? 0.101 3.957 11.745 1.00 36.75 69 SER A N 1
ATOM 560 C CA . SER A 1 69 ? -0.712 5.145 12.007 1.00 36.75 69 SER A CA 1
ATOM 561 C C . SER A 1 69 ? -0.261 6.311 11.119 1.00 36.75 69 SER A C 1
ATOM 563 O O . SER A 1 69 ? 0.925 6.371 10.793 1.00 36.75 69 SER A O 1
ATOM 565 N N . PRO A 1 70 ? -1.148 7.258 10.762 1.00 38.91 70 PRO A N 1
ATOM 566 C CA . PRO A 1 70 ? -0.785 8.418 9.961 1.00 38.91 70 PRO A CA 1
ATOM 567 C C . PRO A 1 70 ? 0.065 9.384 10.800 1.00 38.91 70 PRO A C 1
ATOM 569 O O . PRO A 1 70 ? -0.374 10.469 11.168 1.00 38.91 70 PRO A O 1
ATOM 572 N N . GLU A 1 71 ? 1.292 8.993 11.130 1.00 36.72 71 GLU A N 1
ATOM 573 C CA . GLU A 1 71 ? 2.349 9.947 11.393 1.00 36.72 71 GLU A CA 1
ATOM 574 C C . GLU A 1 71 ? 2.758 10.491 10.032 1.00 36.72 71 GLU A C 1
ATOM 576 O O . GLU A 1 71 ? 3.335 9.803 9.194 1.00 36.72 71 GLU A O 1
ATOM 581 N N . TYR A 1 72 ? 2.315 11.722 9.801 1.00 42.16 72 TYR A N 1
ATOM 582 C CA . TYR A 1 72 ? 2.718 12.628 8.741 1.00 42.16 72 TYR A CA 1
ATOM 583 C C . TYR A 1 72 ? 4.145 12.371 8.233 1.00 42.16 72 TYR A C 1
ATOM 585 O O . TYR A 1 72 ? 5.103 12.960 8.725 1.00 42.16 72 TYR A O 1
ATOM 593 N N . ASN A 1 73 ? 4.287 11.550 7.193 1.00 37.44 73 ASN A N 1
ATOM 594 C CA . ASN A 1 73 ? 5.552 11.395 6.489 1.00 37.44 73 ASN A CA 1
ATOM 595 C C . ASN A 1 73 ? 5.611 12.443 5.366 1.00 37.44 73 ASN A C 1
ATOM 597 O O . ASN A 1 73 ? 5.359 12.165 4.192 1.00 37.44 73 ASN A O 1
ATOM 601 N N . TYR A 1 74 ? 5.860 13.698 5.756 1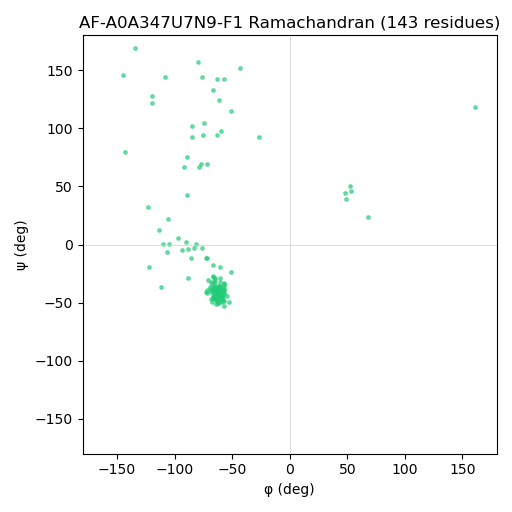.00 41.28 74 TYR A N 1
ATOM 602 C CA . TYR A 1 74 ? 6.235 14.781 4.844 1.00 41.28 74 TYR A CA 1
ATOM 603 C C . TYR A 1 74 ? 7.718 14.628 4.458 1.00 41.28 74 TYR A C 1
ATOM 605 O O . TYR A 1 74 ? 8.553 15.440 4.835 1.00 41.28 74 TYR A O 1
ATOM 613 N N . ASP A 1 75 ? 8.050 13.596 3.683 1.00 39.69 75 ASP A N 1
ATOM 614 C CA . ASP A 1 75 ? 9.325 13.532 2.953 1.00 39.69 75 ASP A CA 1
ATOM 615 C C . ASP A 1 75 ? 9.111 14.129 1.549 1.00 39.69 75 ASP A C 1
ATOM 617 O O . ASP A 1 75 ? 9.051 13.431 0.532 1.00 39.69 75 ASP A O 1
ATOM 621 N N . TYR A 1 76 ? 8.848 15.442 1.513 1.00 41.25 76 TYR A N 1
ATOM 622 C CA . TYR A 1 76 ? 8.925 16.236 0.287 1.00 41.25 76 TYR A CA 1
ATOM 623 C C . TYR A 1 76 ? 10.380 16.678 0.113 1.00 41.25 76 TYR A C 1
ATOM 625 O O . TYR A 1 76 ? 10.827 17.622 0.759 1.00 41.25 76 TYR A O 1
ATOM 633 N N . ASP A 1 77 ? 11.091 15.997 -0.784 1.00 39.22 77 ASP A N 1
ATOM 634 C CA . ASP A 1 77 ? 12.339 16.470 -1.387 1.00 39.22 77 ASP A CA 1
ATOM 635 C C . ASP A 1 77 ? 12.010 17.750 -2.185 1.00 39.22 77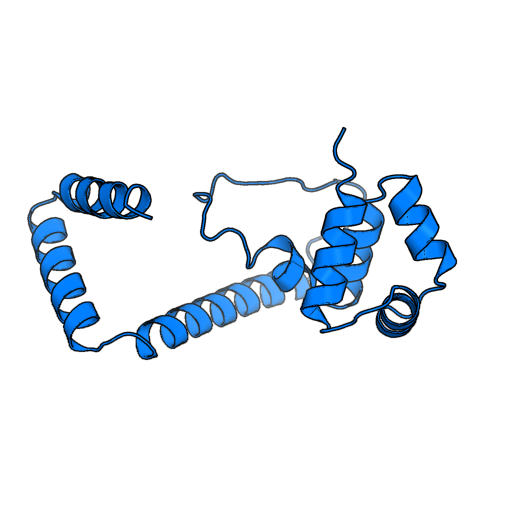 ASP A C 1
ATOM 637 O O . ASP A 1 77 ? 11.466 17.699 -3.294 1.00 39.22 77 ASP A O 1
ATOM 641 N N . TYR A 1 78 ? 12.185 18.906 -1.539 1.00 44.97 78 TYR A N 1
ATOM 642 C CA . TYR A 1 78 ? 11.952 20.232 -2.108 1.00 44.97 78 TYR A CA 1
ATOM 643 C C . TYR A 1 78 ? 13.103 20.572 -3.058 1.00 44.97 78 TYR A C 1
ATOM 645 O O . TYR A 1 78 ? 14.112 21.118 -2.636 1.00 44.97 78 TYR A O 1
ATOM 653 N N . ASP A 1 79 ? 12.915 20.299 -4.346 1.00 47.72 79 ASP A N 1
ATOM 654 C CA . ASP A 1 79 ? 13.645 20.972 -5.423 1.00 47.72 79 ASP A CA 1
ATOM 655 C C . ASP A 1 79 ? 12.701 21.180 -6.620 1.00 47.72 79 ASP A C 1
ATOM 657 O O . ASP A 1 79 ? 12.645 20.384 -7.557 1.00 47.72 79 ASP A O 1
ATOM 661 N N . LEU A 1 80 ? 11.870 22.222 -6.505 1.00 45.28 80 LEU A N 1
ATOM 662 C CA . LEU A 1 80 ? 11.481 23.219 -7.518 1.00 45.28 80 LEU A CA 1
ATOM 663 C C . LEU A 1 80 ? 10.178 23.896 -7.063 1.00 45.28 80 LEU A C 1
ATOM 665 O O . LEU A 1 80 ? 9.127 23.263 -6.969 1.00 45.28 80 LEU A O 1
ATOM 669 N N . GLU A 1 81 ? 10.233 25.209 -6.850 1.00 44.75 81 GLU A N 1
ATOM 670 C CA . GLU A 1 81 ? 9.051 26.064 -6.791 1.00 44.75 81 GLU A CA 1
ATOM 671 C C . GLU A 1 81 ? 8.291 25.966 -8.124 1.00 44.75 81 GLU A C 1
ATOM 673 O O . GLU A 1 81 ? 8.626 26.603 -9.121 1.00 44.75 81 GLU A O 1
ATOM 678 N N . SER A 1 82 ? 7.254 25.139 -8.166 1.00 47.50 82 SER A N 1
ATOM 679 C CA . SER A 1 82 ? 6.155 25.302 -9.111 1.00 47.50 82 SER A CA 1
ATOM 680 C C . SER A 1 82 ? 4.880 25.482 -8.298 1.00 47.50 82 SER A C 1
ATOM 682 O O . SER A 1 82 ? 4.633 24.685 -7.388 1.00 47.50 82 SER A O 1
ATOM 684 N N . PRO A 1 83 ? 4.085 26.535 -8.560 1.00 44.28 83 PRO A N 1
ATOM 685 C CA . PRO A 1 83 ? 2.835 26.741 -7.846 1.00 44.28 83 PRO A CA 1
ATOM 686 C C . PRO A 1 83 ? 1.944 25.502 -8.021 1.00 44.28 83 PRO A C 1
ATOM 688 O O . PRO A 1 83 ? 1.954 24.923 -9.113 1.00 44.28 83 PRO A O 1
ATOM 691 N N . PRO A 1 84 ? 1.189 25.086 -6.981 1.00 44.47 84 PRO A N 1
ATOM 692 C CA . PRO A 1 84 ? 0.352 23.894 -7.040 1.00 44.47 84 PRO A CA 1
ATOM 693 C C . PRO A 1 84 ? -0.523 23.950 -8.284 1.00 44.47 84 PRO A C 1
ATOM 695 O O . PRO A 1 84 ? -1.357 24.845 -8.442 1.00 44.47 84 PRO A O 1
ATOM 698 N N . SER A 1 85 ? -0.290 23.017 -9.200 1.00 55.22 85 SER A N 1
ATOM 699 C CA . SER A 1 85 ? -1.092 22.920 -10.408 1.00 55.22 85 SER A CA 1
ATOM 700 C C . SER A 1 85 ? -2.526 22.607 -9.989 1.00 55.22 85 SER A C 1
ATOM 702 O O . SER A 1 85 ? -2.748 21.805 -9.084 1.00 55.22 85 SER A O 1
ATOM 704 N N . ILE A 1 86 ? -3.525 23.172 -10.670 1.00 49.44 86 ILE A N 1
ATOM 705 C CA . ILE A 1 86 ? -4.945 22.789 -10.519 1.00 49.44 86 ILE A CA 1
ATOM 706 C C . ILE A 1 86 ? -5.123 21.255 -10.647 1.00 49.44 86 ILE A C 1
ATOM 708 O O . ILE A 1 86 ? -6.053 20.670 -10.086 1.00 49.44 86 ILE A O 1
ATOM 712 N N . TYR A 1 87 ? -4.181 20.588 -11.322 1.00 49.00 87 TYR A N 1
ATOM 713 C CA . TYR A 1 87 ? -4.062 19.137 -11.394 1.00 49.00 87 TYR A CA 1
ATOM 714 C C . TYR A 1 87 ? -3.812 18.472 -10.027 1.00 49.00 87 TYR A C 1
ATOM 716 O O . TYR A 1 87 ? -4.434 17.455 -9.737 1.00 49.00 87 TYR A O 1
ATOM 724 N N . ASP A 1 88 ? -2.994 19.050 -9.145 1.00 57.03 88 ASP A N 1
ATOM 725 C CA . ASP A 1 88 ? -2.607 18.438 -7.865 1.00 57.03 88 ASP A CA 1
ATOM 726 C C . ASP A 1 88 ? -3.770 18.356 -6.870 1.00 57.03 88 ASP A C 1
ATOM 728 O O . ASP A 1 88 ? -3.919 17.361 -6.158 1.00 57.03 88 ASP A O 1
ATOM 732 N N . GLU A 1 89 ? -4.638 19.368 -6.816 1.00 60.53 89 GLU A N 1
ATOM 733 C CA . GLU A 1 89 ? -5.823 19.316 -5.951 1.00 60.53 89 GLU A CA 1
ATOM 734 C C . GLU A 1 89 ? -6.884 18.344 -6.468 1.00 60.53 89 GLU A C 1
ATOM 736 O O . GLU A 1 89 ? -7.514 17.631 -5.679 1.00 60.53 89 GLU A O 1
ATOM 741 N N . ALA A 1 90 ? -7.090 18.304 -7.787 1.00 59.53 90 ALA A N 1
ATOM 742 C CA . ALA A 1 90 ? -8.014 17.368 -8.415 1.00 59.53 90 ALA A CA 1
ATOM 743 C C . ALA A 1 90 ? -7.545 15.918 -8.216 1.00 59.53 90 ALA A C 1
ATOM 745 O O . ALA A 1 90 ? -8.348 15.064 -7.837 1.00 59.53 90 ALA A O 1
ATOM 746 N N . GLN A 1 91 ? -6.242 15.664 -8.369 1.00 55.47 91 GLN A N 1
ATOM 747 C CA . GLN A 1 91 ? -5.607 14.376 -8.089 1.00 55.47 91 GLN A CA 1
ATOM 748 C C . GLN A 1 91 ? -5.769 13.987 -6.615 1.00 55.47 91 GLN A C 1
ATOM 750 O O . GLN A 1 91 ? -6.286 12.912 -6.326 1.00 55.47 91 GLN A O 1
ATOM 755 N N . LYS A 1 92 ? -5.467 14.884 -5.664 1.00 64.75 92 LYS A N 1
ATOM 756 C CA . LYS A 1 92 ? -5.681 14.632 -4.223 1.00 64.75 92 LYS A CA 1
ATOM 757 C C . LYS A 1 92 ? -7.137 14.285 -3.894 1.00 64.75 92 LYS A C 1
ATOM 759 O O . LYS A 1 92 ? -7.402 13.364 -3.118 1.00 64.75 92 LYS A O 1
ATOM 764 N N . LYS A 1 93 ? -8.102 15.001 -4.484 1.00 68.94 93 LYS A N 1
ATOM 765 C CA . LYS A 1 93 ? -9.539 14.725 -4.306 1.00 68.94 93 LYS A CA 1
ATOM 766 C C . LYS A 1 93 ? -9.943 13.380 -4.910 1.00 68.94 93 LYS A C 1
ATOM 768 O O . LYS A 1 93 ? -10.764 12.682 -4.313 1.00 68.94 93 LYS A O 1
ATOM 773 N N . LEU A 1 94 ? -9.385 13.024 -6.064 1.00 57.53 94 LEU A N 1
ATOM 774 C CA . LEU A 1 94 ? -9.652 11.762 -6.744 1.00 57.53 94 LEU A CA 1
ATOM 775 C C . LEU A 1 94 ? -9.076 10.579 -5.960 1.00 57.53 94 LEU A C 1
ATOM 777 O O . LEU A 1 94 ? -9.810 9.636 -5.685 1.00 57.53 94 LEU A O 1
ATOM 781 N N . VAL A 1 95 ? -7.824 10.672 -5.507 1.00 58.28 95 VAL A N 1
ATOM 782 C CA . VAL A 1 95 ? -7.169 9.665 -4.657 1.00 58.28 95 VAL A CA 1
ATOM 783 C C . VAL A 1 95 ? -7.972 9.445 -3.380 1.00 58.28 95 VAL A C 1
ATOM 785 O O . VAL A 1 95 ? -8.339 8.316 -3.073 1.00 58.28 95 VAL A O 1
ATOM 788 N N . LYS A 1 96 ? -8.376 10.516 -2.685 1.00 64.81 96 LYS A N 1
ATOM 789 C CA . LYS A 1 96 ? -9.221 10.407 -1.483 1.00 64.81 96 LYS A CA 1
ATOM 790 C C . LYS A 1 96 ? -10.538 9.668 -1.756 1.00 64.81 96 LYS A C 1
ATOM 792 O O . LYS A 1 96 ? -10.991 8.884 -0.922 1.00 64.81 96 LYS A O 1
ATOM 797 N N . GLN A 1 97 ? -11.159 9.901 -2.912 1.00 60.75 97 GLN A N 1
ATOM 798 C CA . GLN A 1 97 ? -12.389 9.213 -3.312 1.00 60.75 97 GLN A CA 1
ATOM 799 C C . GLN A 1 97 ? -12.157 7.751 -3.708 1.00 60.75 97 GLN A C 1
ATOM 801 O O . GLN A 1 97 ? -12.969 6.901 -3.348 1.00 60.75 97 GLN A O 1
ATOM 806 N N . ILE A 1 98 ? -11.074 7.453 -4.430 1.00 57.06 98 ILE A N 1
ATOM 807 C CA . ILE A 1 98 ? -10.688 6.090 -4.816 1.00 57.06 98 ILE A CA 1
ATOM 808 C C . ILE A 1 98 ? -10.392 5.269 -3.562 1.00 57.06 98 ILE A C 1
ATOM 810 O O . ILE A 1 98 ? -10.966 4.196 -3.394 1.00 57.06 98 ILE A O 1
ATOM 814 N N . THR A 1 99 ? -9.592 5.802 -2.639 1.00 52.50 99 THR A N 1
ATOM 815 C CA . THR A 1 99 ? -9.280 5.147 -1.365 1.00 52.50 99 THR A CA 1
ATOM 816 C C . THR A 1 99 ? -10.546 4.895 -0.552 1.00 52.50 99 THR A C 1
ATOM 818 O O . THR A 1 99 ? -10.759 3.772 -0.107 1.00 52.50 99 THR A O 1
ATOM 821 N N . LYS A 1 100 ? -11.450 5.885 -0.442 1.00 64.38 100 LYS A N 1
ATOM 822 C CA . LYS A 1 100 ? -12.746 5.714 0.241 1.00 64.38 100 LYS A CA 1
ATOM 823 C C . LYS A 1 100 ? -13.616 4.626 -0.402 1.00 64.38 100 LYS A C 1
ATOM 825 O O . LYS A 1 100 ? -14.270 3.870 0.313 1.00 64.38 100 LYS A O 1
ATOM 830 N N . ARG A 1 101 ? -13.662 4.544 -1.737 1.00 59.66 101 ARG A N 1
ATOM 831 C CA . ARG A 1 101 ? -14.418 3.490 -2.438 1.00 59.66 101 ARG A CA 1
ATOM 832 C C . ARG A 1 101 ? -13.806 2.112 -2.203 1.00 59.66 101 ARG A C 1
ATOM 834 O O . ARG A 1 101 ? -14.527 1.189 -1.846 1.00 59.66 101 ARG A O 1
ATOM 841 N N . ARG A 1 102 ? -12.481 2.002 -2.289 1.00 57.44 102 ARG A N 1
ATOM 842 C CA . ARG A 1 102 ? -11.757 0.745 -2.074 1.00 57.44 102 ARG A CA 1
ATOM 843 C C . ARG A 1 102 ? -11.916 0.209 -0.649 1.00 57.44 102 ARG A C 1
ATOM 845 O O . ARG A 1 102 ? -12.098 -0.987 -0.472 1.00 57.44 102 ARG A O 1
ATOM 852 N N . THR A 1 103 ? -11.926 1.078 0.366 1.00 66.06 103 THR A N 1
ATOM 853 C CA . THR A 1 103 ? -12.175 0.654 1.756 1.00 66.06 103 THR A CA 1
ATOM 854 C C . THR A 1 103 ? -13.585 0.101 1.960 1.00 66.06 103 THR A C 1
ATOM 856 O O . THR A 1 103 ? -13.774 -0.787 2.781 1.00 66.06 103 THR A O 1
ATOM 859 N N . ILE A 1 104 ? -14.575 0.589 1.203 1.00 68.06 104 ILE A N 1
ATOM 860 C CA . ILE A 1 104 ? -15.944 0.055 1.247 1.00 68.06 104 ILE A CA 1
ATOM 861 C C . ILE A 1 104 ? -15.996 -1.327 0.588 1.00 68.06 104 ILE A C 1
ATOM 863 O O . ILE A 1 104 ? -16.620 -2.233 1.128 1.00 68.06 104 ILE A O 1
ATOM 867 N N . GLU A 1 105 ? -15.314 -1.515 -0.544 1.00 69.56 105 GLU A N 1
ATOM 868 C CA . GLU A 1 105 ? -15.266 -2.809 -1.238 1.00 69.56 105 GLU A CA 1
ATOM 869 C C . GLU A 1 105 ? -14.640 -3.917 -0.384 1.00 69.56 105 GLU A C 1
ATOM 871 O O . GLU A 1 105 ? -15.100 -5.053 -0.440 1.00 69.56 105 GLU A O 1
ATOM 876 N N . GLU A 1 106 ? -13.633 -3.605 0.435 1.00 69.88 106 GLU A N 1
ATOM 877 C CA . GLU A 1 106 ? -13.064 -4.571 1.384 1.00 69.88 106 GLU A CA 1
ATOM 878 C C . GLU A 1 106 ? -14.056 -4.952 2.494 1.00 69.88 106 GLU A C 1
ATOM 880 O O . GLU A 1 106 ? -14.143 -6.123 2.851 1.00 69.88 106 GLU A O 1
ATOM 885 N N . ILE A 1 107 ? -14.866 -4.007 2.989 1.00 72.12 107 ILE A N 1
ATOM 886 C CA . ILE A 1 107 ? -15.934 -4.301 3.963 1.00 72.12 107 ILE A CA 1
ATOM 887 C C . ILE A 1 107 ? -16.988 -5.226 3.346 1.00 72.12 107 ILE A C 1
ATOM 889 O O . ILE A 1 107 ? -17.446 -6.156 4.001 1.00 72.12 107 ILE A O 1
ATOM 893 N N . LEU A 1 108 ? -17.347 -5.014 2.076 1.00 71.19 108 LEU A N 1
ATOM 894 C CA . LEU A 1 108 ? -18.337 -5.840 1.375 1.00 71.19 108 LEU A CA 1
ATOM 895 C C . LEU A 1 108 ? -17.874 -7.288 1.138 1.00 71.19 108 LEU A C 1
ATOM 897 O O . LEU A 1 108 ? -18.706 -8.147 0.862 1.00 71.19 108 LEU A O 1
ATOM 901 N N . LYS A 1 109 ? -16.567 -7.566 1.232 1.00 80.12 109 LYS A N 1
ATOM 902 C CA . LYS A 1 109 ? -16.007 -8.926 1.147 1.00 80.12 109 LYS A CA 1
ATOM 903 C C . LYS A 1 109 ? -16.008 -9.660 2.491 1.00 80.12 109 LYS A C 1
ATOM 905 O O . LYS A 1 109 ? -15.713 -10.853 2.517 1.00 80.12 109 LYS A O 1
ATOM 910 N N . MET A 1 110 ? -16.270 -8.965 3.598 1.00 80.12 110 MET A N 1
ATOM 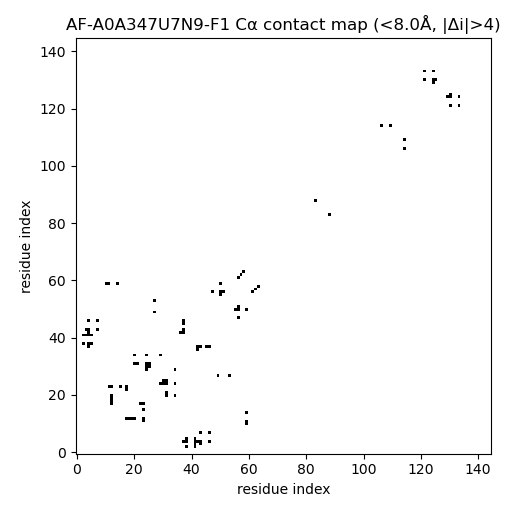911 C CA . MET A 1 110 ? -16.291 -9.563 4.932 1.00 80.12 110 MET A CA 1
ATOM 912 C C . MET A 1 110 ? -17.604 -10.305 5.183 1.00 80.12 110 MET A C 1
ATOM 914 O O . MET A 1 110 ? -18.635 -9.999 4.587 1.00 80.12 110 MET A O 1
ATOM 918 N N . ASP A 1 111 ? -17.571 -11.263 6.109 1.00 86.75 111 ASP A N 1
ATOM 919 C CA . ASP A 1 111 ? -18.787 -11.916 6.586 1.00 86.75 111 ASP A CA 1
ATOM 920 C C . ASP A 1 111 ? -19.721 -10.887 7.242 1.00 86.75 111 ASP A C 1
ATOM 922 O O . ASP A 1 111 ? -19.336 -10.177 8.179 1.00 86.75 111 ASP A O 1
ATOM 926 N N . GLU A 1 112 ? -20.955 -10.812 6.745 1.00 82.88 112 GLU A N 1
ATOM 927 C CA . GLU A 1 112 ? -21.953 -9.825 7.161 1.00 82.88 112 GLU A CA 1
ATOM 928 C C . GLU A 1 112 ? -22.234 -9.889 8.671 1.00 82.88 112 GLU A C 1
ATOM 930 O O . GLU A 1 112 ? -22.351 -8.853 9.330 1.00 82.88 112 GLU A O 1
ATOM 935 N N . THR A 1 113 ? -22.254 -11.092 9.252 1.00 84.81 113 THR A N 1
ATOM 936 C CA . THR A 1 113 ? -22.516 -11.303 10.682 1.00 84.81 113 THR A CA 1
ATOM 937 C C . THR A 1 113 ? -21.390 -10.727 11.531 1.00 84.81 113 THR A C 1
ATOM 939 O O . THR A 1 113 ? -21.644 -10.092 12.559 1.00 84.81 113 THR A O 1
ATOM 942 N N . ILE A 1 114 ? -20.140 -10.902 11.094 1.00 84.94 114 ILE A N 1
ATOM 943 C CA . ILE A 1 114 ? -18.963 -10.352 11.776 1.00 84.94 114 ILE A CA 1
ATOM 944 C C . ILE A 1 114 ? -18.989 -8.822 11.719 1.00 84.94 114 ILE A C 1
ATOM 946 O O . ILE A 1 114 ? -18.801 -8.170 12.749 1.00 84.94 114 ILE A O 1
ATOM 950 N N . VAL A 1 115 ? -19.276 -8.243 10.547 1.00 85.00 115 VAL A N 1
ATOM 951 C CA . VAL A 1 115 ? -19.332 -6.782 10.363 1.00 85.00 115 VAL A CA 1
ATOM 952 C C . VAL A 1 115 ? -20.435 -6.161 11.217 1.00 85.00 115 VAL A C 1
ATOM 954 O O . VAL A 1 115 ? -20.178 -5.195 11.938 1.00 85.00 115 VAL A O 1
ATOM 957 N N . ILE A 1 116 ? -21.648 -6.721 11.187 1.00 84.50 116 ILE A N 1
ATOM 958 C CA . ILE A 1 116 ? -22.780 -6.234 11.989 1.00 84.50 116 ILE A CA 1
ATOM 959 C C . ILE A 1 116 ? -22.434 -6.280 13.477 1.00 84.50 116 ILE A C 1
ATOM 961 O O . ILE A 1 116 ? -22.596 -5.278 14.177 1.00 84.50 116 ILE A O 1
ATOM 965 N N . SER A 1 117 ? -21.916 -7.418 13.945 1.00 87.50 117 SER A N 1
ATOM 966 C CA . SER A 1 117 ? -21.556 -7.611 15.353 1.00 87.50 117 SER A CA 1
ATOM 967 C C . SER A 1 117 ? -20.490 -6.606 15.798 1.00 87.50 117 SER A C 1
ATOM 969 O O . SER A 1 117 ? -20.611 -5.996 16.861 1.00 87.50 117 SER A O 1
ATOM 971 N N . PHE A 1 118 ? -19.475 -6.366 14.962 1.00 89.75 118 PHE A N 1
ATOM 972 C CA . PHE A 1 118 ? -18.436 -5.378 15.240 1.00 89.75 118 PHE A CA 1
ATOM 973 C C . PHE A 1 118 ? -18.996 -3.951 15.311 1.00 89.75 118 PHE A C 1
ATOM 975 O O . PHE A 1 118 ? -18.715 -3.228 16.266 1.00 89.75 118 PHE A O 1
ATOM 982 N N . VAL A 1 119 ? -19.824 -3.545 14.341 1.00 88.94 119 VAL A N 1
ATOM 983 C CA . VAL A 1 119 ? -20.421 -2.198 14.300 1.00 88.94 119 VAL A CA 1
ATOM 984 C C . VAL A 1 119 ? -21.319 -1.949 15.512 1.00 88.94 119 VAL A C 1
ATOM 986 O O . VAL A 1 119 ? -21.312 -0.849 16.063 1.00 88.94 119 VAL A O 1
ATOM 989 N N . GLN A 1 120 ? -22.077 -2.954 15.952 1.00 88.38 120 GLN A N 1
ATOM 990 C CA . GLN A 1 120 ? -22.907 -2.856 17.155 1.00 88.38 120 GLN A CA 1
ATOM 991 C C . GLN A 1 120 ? -22.063 -2.619 18.411 1.00 88.38 120 GLN A C 1
ATOM 993 O O . GLN A 1 120 ? -22.371 -1.724 19.199 1.00 88.38 120 GLN A O 1
ATOM 998 N N . VAL A 1 121 ? -20.975 -3.378 18.578 1.00 90.31 121 VAL A N 1
ATOM 999 C CA . VAL A 1 121 ? -20.047 -3.203 19.705 1.00 90.31 121 VAL A CA 1
ATOM 1000 C C . VAL A 1 121 ? -19.365 -1.837 19.647 1.00 90.31 121 VAL A C 1
ATOM 1002 O O . VAL A 1 121 ? -19.291 -1.158 20.669 1.00 90.31 121 VAL A O 1
ATOM 1005 N N . TYR A 1 122 ? -18.919 -1.406 18.463 1.00 91.50 122 TYR A N 1
ATOM 1006 C CA . TYR A 1 122 ? -18.313 -0.089 18.267 1.00 91.50 122 TYR A CA 1
ATOM 1007 C C . TYR A 1 122 ? -19.258 1.031 18.714 1.00 91.50 122 TYR A C 1
ATOM 1009 O O . TYR A 1 122 ? -18.874 1.844 19.549 1.00 91.50 122 TYR A O 1
ATOM 1017 N N . LYS A 1 123 ? -20.503 1.042 18.214 1.00 90.25 123 LYS A N 1
ATOM 1018 C CA . LYS A 1 123 ? -21.493 2.082 18.543 1.00 90.25 123 LYS A CA 1
ATOM 1019 C C . LYS A 1 123 ? -21.758 2.159 20.040 1.00 90.25 123 LYS A C 1
ATOM 1021 O O . LYS A 1 123 ? -21.736 3.242 20.610 1.00 90.25 123 LYS A O 1
ATOM 1026 N N . LYS A 1 124 ? -21.931 1.005 20.684 1.00 92.44 124 LYS A N 1
ATOM 1027 C CA . LYS A 1 124 ? -22.138 0.940 22.131 1.00 92.44 124 LYS A CA 1
ATOM 1028 C C . LYS A 1 124 ? -20.956 1.538 22.904 1.00 92.44 124 LYS A C 1
ATOM 1030 O O . LYS A 1 124 ? -21.151 2.301 23.841 1.00 92.44 124 LYS A O 1
ATOM 1035 N N . LEU A 1 125 ? -19.726 1.213 22.509 1.00 88.19 125 LEU A N 1
ATOM 1036 C CA . LEU A 1 125 ? -18.529 1.746 23.165 1.00 88.19 125 LEU A CA 1
ATOM 1037 C C . LEU A 1 125 ? -18.312 3.235 22.877 1.00 88.19 125 LEU A C 1
ATOM 1039 O O . LEU A 1 125 ? -17.766 3.932 23.726 1.00 88.19 125 LEU A O 1
ATOM 1043 N N . GLU A 1 126 ? -18.725 3.728 21.712 1.00 89.94 126 GLU A N 1
ATOM 1044 C CA . GLU A 1 126 ? -18.705 5.154 21.377 1.00 89.94 126 GLU A CA 1
ATOM 1045 C C . GLU A 1 126 ? -19.699 5.942 22.244 1.00 89.94 126 GLU A C 1
ATOM 1047 O O . GLU A 1 126 ? -19.318 6.947 22.841 1.00 89.94 126 GLU A O 1
ATOM 1052 N N . GLU A 1 127 ? -20.928 5.439 22.404 1.00 92.75 127 GLU A N 1
ATOM 1053 C CA . GLU A 1 127 ? -21.945 6.002 23.308 1.00 92.75 127 GLU A CA 1
ATOM 1054 C C . GLU A 1 127 ? -21.471 6.029 24.772 1.00 92.75 127 GLU A C 1
ATOM 1056 O O . GLU A 1 127 ? -21.722 6.988 25.500 1.00 92.75 127 GLU A O 1
ATOM 1061 N N . GLU A 1 128 ? -20.734 5.001 25.197 1.00 93.12 128 GLU A N 1
ATOM 1062 C CA . GLU A 1 128 ? -20.133 4.903 26.532 1.00 93.12 128 GLU A CA 1
ATOM 1063 C C . GLU A 1 128 ? -18.803 5.680 26.670 1.00 93.12 128 GLU A C 1
ATOM 1065 O O . GLU A 1 128 ? -18.182 5.646 27.735 1.00 93.12 128 GLU A O 1
ATOM 1070 N N . ASN A 1 129 ? -18.335 6.354 25.608 1.00 88.69 129 ASN A N 1
ATOM 1071 C CA . ASN A 1 129 ? -17.024 7.013 25.506 1.00 88.69 129 ASN A CA 1
ATOM 1072 C C . ASN A 1 129 ? -15.845 6.112 25.944 1.00 88.69 129 ASN A C 1
ATOM 1074 O O . ASN A 1 129 ? -14.897 6.539 26.606 1.00 88.69 129 ASN A O 1
ATOM 1078 N N . ASN A 1 130 ? -15.922 4.829 25.592 1.00 90.12 130 ASN A N 1
ATOM 1079 C CA . ASN A 1 130 ? -15.058 3.751 26.072 1.00 90.12 130 ASN A CA 1
ATOM 1080 C C . ASN A 1 130 ? -14.348 3.008 24.929 1.00 90.12 130 ASN A C 1
ATOM 1082 O O . ASN A 1 130 ? -14.080 1.806 25.007 1.00 90.12 130 ASN A O 1
ATOM 1086 N N . LEU A 1 131 ? -14.023 3.720 23.847 1.00 87.25 131 LEU A N 1
ATOM 1087 C CA . LEU A 1 131 ? -13.337 3.144 22.684 1.00 87.25 131 LEU A CA 1
ATOM 1088 C C . LEU A 1 131 ? -11.953 2.564 23.024 1.00 87.25 131 LEU A C 1
ATOM 1090 O O . LEU A 1 131 ? -11.458 1.703 22.301 1.00 87.25 131 LEU A O 1
ATOM 1094 N N . ILE A 1 132 ? -11.346 2.956 24.151 1.00 82.88 132 ILE A N 1
ATOM 1095 C CA . ILE A 1 132 ? -10.064 2.404 24.611 1.00 82.88 132 ILE A CA 1
ATOM 1096 C C . ILE A 1 132 ? -10.100 0.878 24.781 1.00 82.88 132 ILE A C 1
ATOM 1098 O O . ILE A 1 132 ? -9.179 0.194 24.341 1.00 82.88 132 ILE A O 1
ATOM 1102 N N . LYS A 1 133 ? -11.207 0.321 25.287 1.00 83.62 133 LYS A N 1
ATOM 1103 C CA . LYS A 1 133 ? -11.37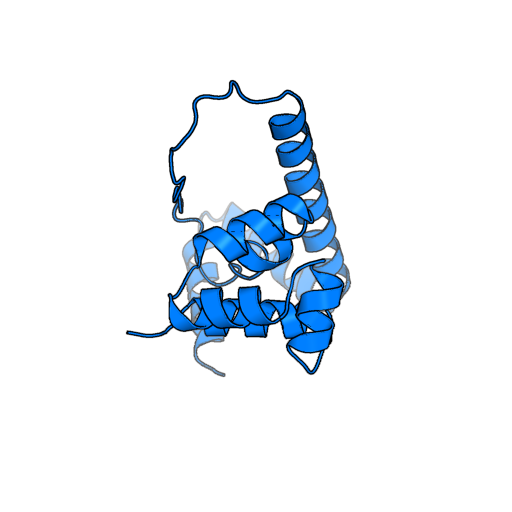9 -1.135 25.428 1.00 83.62 133 LYS A CA 1
ATOM 1104 C C . LYS A 1 133 ? -11.430 -1.857 24.084 1.00 83.62 133 LYS A C 1
ATOM 1106 O O . LYS A 1 133 ? -10.977 -2.996 23.980 1.00 83.62 133 LYS A O 1
ATOM 1111 N N . LEU A 1 134 ? -11.972 -1.204 23.053 1.00 85.06 134 LEU A N 1
ATOM 1112 C CA . LEU A 1 134 ? -11.982 -1.753 21.699 1.00 85.06 134 LEU A CA 1
ATOM 1113 C C . LEU A 1 134 ? -10.554 -1.849 21.156 1.00 85.06 134 LEU A C 1
ATOM 1115 O O . LEU A 1 134 ? -10.167 -2.893 20.633 1.00 85.06 134 LEU A O 1
ATOM 1119 N N . TYR A 1 135 ? -9.758 -0.791 21.327 1.00 78.19 135 TYR A N 1
ATOM 1120 C CA . TYR A 1 135 ? -8.360 -0.777 20.896 1.00 78.19 135 TYR A CA 1
ATOM 1121 C C . TYR A 1 135 ? -7.517 -1.830 21.623 1.00 78.19 135 TYR A C 1
ATOM 1123 O O . TYR A 1 135 ? -6.726 -2.520 20.982 1.00 78.19 135 TYR A O 1
ATOM 1131 N N . GLU A 1 136 ? -7.725 -2.025 22.927 1.00 82.19 136 GLU A N 1
ATOM 1132 C CA . GLU A 1 136 ? -7.068 -3.091 23.692 1.00 82.19 136 GLU A CA 1
ATOM 1133 C C . GLU A 1 136 ? -7.424 -4.491 23.168 1.00 82.19 136 GLU A C 1
ATOM 1135 O O . GLU A 1 136 ? -6.546 -5.344 23.017 1.00 82.19 136 GLU A O 1
ATOM 1140 N N . ALA A 1 137 ? -8.702 -4.743 22.866 1.00 80.94 137 ALA A N 1
ATOM 1141 C CA . ALA A 1 137 ? -9.154 -6.023 22.326 1.00 80.94 137 ALA A CA 1
ATOM 1142 C C . ALA A 1 137 ? -8.572 -6.296 20.928 1.00 80.94 137 ALA A C 1
ATOM 1144 O O . ALA A 1 137 ? -8.075 -7.392 20.668 1.00 80.94 137 ALA A O 1
ATOM 1145 N N . LEU A 1 138 ? -8.569 -5.288 20.050 1.00 79.69 138 LEU A N 1
ATOM 1146 C CA . LEU A 1 138 ? -7.986 -5.384 18.709 1.00 79.69 138 LEU A CA 1
ATOM 1147 C C . LEU A 1 138 ? -6.457 -5.528 18.743 1.00 79.69 138 LEU A C 1
ATOM 1149 O O . LEU A 1 138 ? -5.888 -6.246 17.924 1.00 79.69 138 LEU A O 1
ATOM 1153 N N . GLY A 1 139 ? -5.784 -4.900 19.710 1.00 72.00 139 GLY A N 1
ATOM 1154 C CA . GLY A 1 139 ? -4.346 -5.058 19.928 1.00 72.00 139 GLY A CA 1
ATOM 1155 C C . GLY A 1 139 ? -3.951 -6.496 20.276 1.00 72.00 139 GLY A C 1
ATOM 1156 O O . GLY A 1 139 ? -2.933 -6.982 19.791 1.00 72.00 139 GLY A O 1
ATOM 1157 N N . LYS A 1 140 ? -4.786 -7.217 21.038 1.00 67.69 140 LYS A N 1
ATOM 1158 C CA . LYS A 1 140 ? -4.563 -8.640 21.362 1.00 67.69 140 LYS A CA 1
ATOM 1159 C C . LYS A 1 140 ? -4.675 -9.561 20.143 1.00 67.69 140 LYS A C 1
ATOM 1161 O O . LYS A 1 140 ? -4.005 -10.587 20.110 1.00 67.69 140 LYS A O 1
ATOM 1166 N N . LEU A 1 141 ? -5.462 -9.196 19.126 1.00 59.56 141 LEU A N 1
ATOM 1167 C CA . LEU A 1 141 ? -5.554 -9.972 17.882 1.00 59.56 141 LEU A CA 1
ATOM 1168 C C . LEU A 1 141 ? -4.239 -9.960 17.084 1.00 59.56 141 LEU A C 1
ATOM 1170 O O . LEU A 1 141 ? -3.958 -10.931 16.391 1.00 59.56 141 LEU A O 1
ATOM 1174 N N . LYS A 1 142 ? -3.407 -8.913 17.214 1.00 49.53 142 LYS A N 1
ATOM 1175 C CA . LYS A 1 142 ? -2.105 -8.813 16.524 1.00 49.53 142 LYS A CA 1
ATOM 1176 C C . LYS A 1 142 ? -1.014 -9.745 17.080 1.00 49.53 142 LYS A C 1
ATOM 1178 O O . LYS A 1 142 ? 0.025 -9.866 16.444 1.00 49.53 142 LYS A O 1
ATOM 1183 N N . TYR A 1 143 ? -1.221 -10.377 18.239 1.00 42.81 143 TYR A N 1
ATOM 1184 C CA . TYR A 1 143 ? -0.212 -11.209 18.918 1.00 42.81 143 TYR A CA 1
ATOM 1185 C C . TYR A 1 143 ? -0.517 -12.714 18.915 1.00 42.81 143 TYR A C 1
ATOM 1187 O O . TYR A 1 143 ? 0.270 -13.490 19.450 1.00 42.81 143 TYR A O 1
ATOM 1195 N N . ASN A 1 144 ? -1.628 -13.135 18.306 1.00 41.03 144 ASN A N 1
ATOM 1196 C CA . ASN A 1 144 ? -2.026 -14.545 18.225 1.00 41.03 144 ASN A CA 1
ATOM 1197 C C . ASN A 1 144 ? -1.818 -15.159 16.824 1.00 41.03 144 ASN A C 1
ATOM 1199 O O . ASN A 1 144 ? -2.463 -16.156 16.501 1.00 41.03 144 ASN A O 1
ATOM 1203 N N . SER A 1 145 ? -0.945 -14.573 15.997 1.00 39.12 145 SER A N 1
ATOM 1204 C CA . SER A 1 145 ? -0.543 -15.091 14.678 1.00 39.12 145 SER A CA 1
ATOM 1205 C C . SER A 1 145 ? 0.943 -15.399 14.629 1.00 39.12 145 SER A C 1
ATOM 1207 O O . SER A 1 145 ? 1.707 -14.469 14.978 1.00 39.12 145 SER A O 1
#

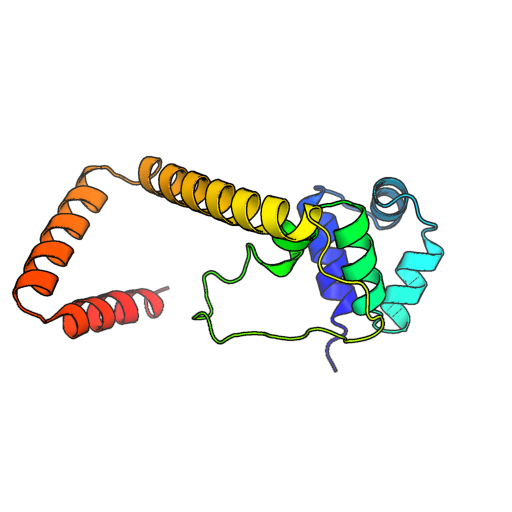Radius of gyration: 20.36 Å; Cα contacts (8 Å, |Δi|>4): 60; chains: 1; bounding box: 47×42×48 Å

Mean predicted aligned error: 16.5 Å